Protein AF-A0A1L3GEM9-F1 (afdb_monomer_lite)

Sequence (132 aa):
MRILCVMITVFTVLLSGNVTAGELSYTCKVAHLYALSANGALESSGFEKQMKGGSFSVSRVTGEIIGEVVPTALAQSTRVVNEGSSENSFKAVADFGGQYQVLEVQEYQSGAIKPFIALSMGGAGIVTGTCQ

pLDDT: mean 89.24, std 14.07, range [54.25, 98.69]

Foldseek 3Di:
DVVVVVVVVVVVVVPPDDPPPDDQKKKWFWAFFWDQDPVRDTDGAPCCVPRHRWIWMAGLQFRAIGGDQAHQPQFPGKHWPDSDDLVAWTKMWTHNPPQIKIKTWHNVDDDDKTKIWIAHPPRSGIIIGIID

Secondary structure (DSSP, 8-state):
-HHHHHHHHHHHHTT--------SEEEEEEEEEEEE-TTS-EEE-TTHHHHTT-EEEEETTT--EEESSS--TT-SEEEEEEE--SSS-EEEEEESSS-EEEEEE-TTSSSS-EEEEEE-SSS--EEEEEE-

Radius of gyration: 20.99 Å; chains: 1; bounding box: 81×38×32 Å

Organism: Syntrophotalea acetylenica (NCBI:txid29542)

Structure (mmCIF, N/CA/C/O backbone):
data_AF-A0A1L3GEM9-F1
#
_entry.id   AF-A0A1L3GEM9-F1
#
loop_
_atom_site.group_PDB
_atom_site.id
_atom_site.type_symbol
_atom_site.label_atom_id
_atom_site.label_alt_id
_atom_site.label_comp_id
_atom_site.label_asym_id
_atom_site.label_entity_id
_atom_site.label_seq_id
_atom_site.pdbx_PDB_ins_code
_atom_site.Cartn_x
_atom_site.Cartn_y
_atom_site.Cartn_z
_atom_site.occupancy
_atom_site.B_iso_or_equiv
_atom_site.auth_seq_id
_atom_site.auth_comp_id
_atom_site.auth_asym_id
_atom_site.auth_atom_id
_atom_site.pdbx_PDB_model_num
ATOM 1 N N . MET A 1 1 ? -56.087 -22.616 5.933 1.00 54.62 1 MET A N 1
ATOM 2 C CA . MET A 1 1 ? -55.026 -22.379 4.924 1.00 54.62 1 MET A CA 1
ATOM 3 C C . MET A 1 1 ? -54.548 -20.926 4.867 1.00 54.62 1 MET A C 1
ATOM 5 O O . MET A 1 1 ? -53.349 -20.719 4.944 1.00 54.62 1 MET A O 1
ATOM 9 N N . ARG A 1 2 ? -55.438 -19.915 4.831 1.00 54.25 2 ARG A N 1
ATOM 10 C CA . ARG A 1 2 ? -55.043 -18.484 4.836 1.00 54.25 2 ARG A CA 1
ATOM 11 C C . ARG A 1 2 ? -54.209 -18.047 6.057 1.00 54.25 2 ARG A C 1
ATOM 13 O O . ARG A 1 2 ? -53.240 -17.327 5.886 1.00 54.25 2 ARG A O 1
ATOM 20 N N . ILE A 1 3 ? -54.532 -18.530 7.261 1.00 58.66 3 ILE A N 1
ATOM 21 C CA . ILE A 1 3 ? -53.821 -18.172 8.511 1.00 58.66 3 ILE A CA 1
ATOM 22 C C . ILE A 1 3 ? -52.411 -18.795 8.575 1.00 58.66 3 ILE A C 1
ATOM 24 O O . ILE A 1 3 ? -51.479 -18.171 9.073 1.00 58.66 3 ILE A O 1
ATOM 28 N N . LEU A 1 4 ? -52.234 -19.992 8.002 1.00 55.59 4 LEU A N 1
ATOM 29 C CA . LEU A 1 4 ? -50.943 -20.688 7.958 1.00 55.59 4 LEU A CA 1
ATOM 30 C C . LEU A 1 4 ? -49.947 -19.966 7.032 1.00 55.59 4 LEU A C 1
ATOM 32 O O . LEU A 1 4 ? -48.785 -19.803 7.389 1.00 55.59 4 LEU A O 1
ATOM 36 N N . CYS A 1 5 ? -50.416 -19.456 5.886 1.00 56.34 5 CYS A N 1
ATOM 37 C CA . CYS A 1 5 ? -49.600 -18.624 4.996 1.00 56.34 5 CYS A CA 1
ATOM 38 C C . CYS A 1 5 ? -49.157 -17.318 5.669 1.00 56.34 5 CYS A C 1
ATOM 40 O O . CYS A 1 5 ? -48.006 -16.919 5.518 1.00 56.34 5 CYS A O 1
ATOM 42 N N . VAL A 1 6 ? -50.034 -16.673 6.448 1.00 59.78 6 VAL A N 1
ATOM 43 C CA . VAL A 1 6 ? -49.691 -15.440 7.179 1.00 59.78 6 VAL A CA 1
ATOM 44 C C .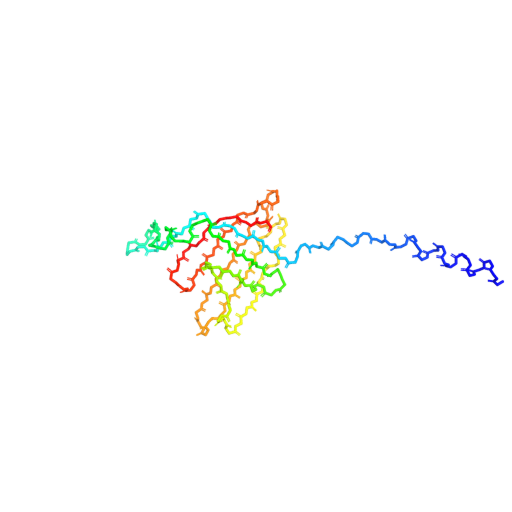 VAL A 1 6 ? -48.605 -15.701 8.229 1.00 59.78 6 VAL A C 1
ATOM 46 O O . VAL A 1 6 ? -47.649 -14.936 8.298 1.00 59.78 6 VAL A O 1
ATOM 49 N N . MET A 1 7 ? -48.675 -16.809 8.978 1.00 59.56 7 MET A N 1
ATOM 50 C CA . MET A 1 7 ? -47.624 -17.169 9.945 1.00 59.56 7 MET A CA 1
ATOM 51 C C . MET A 1 7 ? -46.267 -17.453 9.285 1.00 59.56 7 MET A C 1
ATOM 53 O O . MET A 1 7 ? -45.243 -17.004 9.795 1.00 59.56 7 MET A O 1
ATOM 57 N N . ILE A 1 8 ? -46.248 -18.140 8.139 1.00 60.41 8 ILE A N 1
ATOM 58 C CA . ILE A 1 8 ? -45.003 -18.442 7.409 1.00 60.41 8 ILE A CA 1
ATOM 59 C C . ILE A 1 8 ? -44.356 -17.157 6.868 1.00 60.41 8 ILE A C 1
ATOM 61 O O . ILE A 1 8 ? -43.139 -17.010 6.929 1.00 60.41 8 ILE A O 1
ATOM 65 N N . TH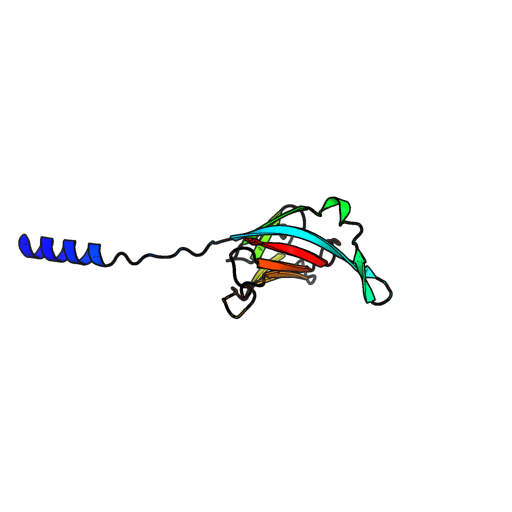R A 1 9 ? -45.166 -16.196 6.413 1.00 59.16 9 THR A N 1
ATOM 66 C CA . THR A 1 9 ? -44.667 -14.925 5.858 1.00 59.16 9 THR A CA 1
ATOM 67 C C . THR A 1 9 ? -44.097 -14.003 6.947 1.00 59.16 9 THR A C 1
ATOM 69 O O . THR A 1 9 ? -43.122 -13.293 6.713 1.00 59.16 9 THR A O 1
ATOM 72 N N . VAL A 1 10 ? -44.658 -14.038 8.163 1.00 59.97 10 VAL A N 1
ATOM 73 C CA . VAL A 1 10 ? -44.151 -13.267 9.316 1.00 59.97 10 VAL A CA 1
ATOM 74 C C . VAL A 1 10 ? -42.826 -13.840 9.837 1.00 59.97 10 VAL A C 1
ATOM 76 O O . VAL A 1 10 ? -41.947 -13.080 10.236 1.00 59.97 10 VAL A O 1
ATOM 79 N N . PHE A 1 11 ? -42.638 -15.162 9.778 1.00 59.16 11 PHE A N 1
ATOM 80 C CA . PHE A 1 11 ? -41.415 -15.806 10.266 1.00 59.16 11 PHE A CA 1
ATOM 81 C C . PHE A 1 11 ? -40.183 -15.501 9.394 1.00 59.16 11 PHE A C 1
ATOM 83 O O . PHE A 1 11 ? -39.073 -15.395 9.908 1.00 59.16 11 PHE A O 1
ATOM 90 N N . THR A 1 12 ? -40.363 -15.286 8.086 1.00 61.62 12 THR A N 1
ATOM 91 C CA . THR A 1 12 ? -39.262 -14.955 7.163 1.00 61.62 12 THR A CA 1
ATOM 92 C C . THR A 1 12 ? -38.735 -13.523 7.298 1.00 61.62 12 THR A C 1
ATOM 94 O O . THR A 1 12 ? -37.577 -13.279 6.975 1.00 61.62 12 THR A O 1
ATOM 97 N N . VAL A 1 13 ? -39.538 -12.578 7.801 1.00 61.84 13 VAL A N 1
ATOM 98 C CA . VAL A 1 13 ? -39.124 -11.166 7.959 1.00 61.84 13 VAL A CA 1
ATOM 99 C C . VAL A 1 13 ? -38.240 -10.961 9.197 1.00 61.84 13 VAL A C 1
ATOM 101 O O . VAL A 1 13 ? -37.431 -10.044 9.232 1.00 61.84 13 VAL A O 1
ATOM 104 N N . LEU A 1 14 ? -38.330 -11.844 10.196 1.00 60.59 14 LEU A N 1
ATOM 105 C CA . LEU A 1 14 ? -37.554 -11.749 11.441 1.00 60.59 14 LEU A CA 1
ATOM 106 C C . LEU A 1 14 ? -36.112 -12.281 11.320 1.00 60.59 14 LEU A C 1
ATOM 108 O O . LEU A 1 14 ? -35.339 -12.166 12.267 1.00 60.59 14 LEU A O 1
ATOM 112 N N . LEU A 1 15 ? -35.738 -12.847 10.168 1.00 60.47 15 LEU A N 1
ATOM 113 C CA . LEU A 1 15 ? -34.418 -13.440 9.908 1.00 60.47 15 LEU A CA 1
ATOM 114 C C . LEU A 1 15 ? -33.463 -12.522 9.128 1.00 60.47 15 LEU A C 1
ATOM 116 O O . LEU A 1 15 ? -32.391 -12.968 8.720 1.00 60.47 15 LEU A O 1
ATOM 120 N N . SER A 1 16 ? -33.801 -11.247 8.922 1.00 61.56 16 SER A N 1
ATOM 121 C CA . SER A 1 16 ? -32.876 -10.278 8.326 1.00 61.56 16 SER A CA 1
ATOM 122 C C . SER A 1 16 ? -31.767 -9.914 9.321 1.00 61.56 16 SER A C 1
ATOM 124 O O . SER A 1 16 ? -31.839 -8.906 10.021 1.00 61.56 16 SER A O 1
ATOM 126 N N . GLY A 1 17 ? -30.747 -10.770 9.406 1.00 64.75 17 GLY A N 1
ATOM 127 C CA . GLY A 1 17 ? -29.489 -10.463 10.076 1.00 64.75 17 GLY A CA 1
ATOM 128 C C . GLY A 1 17 ? -28.768 -9.327 9.352 1.00 64.75 17 GLY A C 1
ATOM 129 O O . GLY A 1 17 ? -28.730 -9.289 8.122 1.00 64.75 17 GLY A O 1
ATOM 130 N N . ASN A 1 18 ? -28.199 -8.393 10.114 1.00 57.66 18 ASN A N 1
ATOM 131 C CA . ASN A 1 18 ? -27.363 -7.332 9.562 1.00 57.66 18 ASN A CA 1
ATOM 132 C C . ASN A 1 18 ? -26.098 -7.959 8.963 1.00 57.66 18 ASN A C 1
ATOM 134 O O . ASN A 1 18 ? -25.182 -8.333 9.693 1.00 57.66 18 ASN A O 1
ATOM 138 N N . VAL A 1 19 ? -26.046 -8.086 7.638 1.00 58.25 19 VAL A N 1
ATOM 139 C CA . VAL A 1 19 ? -24.800 -8.379 6.930 1.00 58.25 19 VAL A CA 1
ATOM 140 C C . VAL A 1 19 ? -23.976 -7.100 6.968 1.00 58.25 19 VAL A C 1
ATOM 142 O O . VAL A 1 19 ? -24.244 -6.153 6.231 1.00 58.25 19 VAL A O 1
ATOM 145 N N . THR A 1 20 ? -22.990 -7.041 7.859 1.00 56.81 20 THR A N 1
ATOM 146 C CA . THR A 1 20 ? -21.969 -5.997 7.809 1.00 56.81 20 THR A CA 1
ATOM 147 C C . THR A 1 20 ? -21.086 -6.298 6.605 1.00 56.81 20 THR A C 1
ATOM 149 O O . THR A 1 20 ? -20.182 -7.129 6.684 1.00 56.81 20 THR A O 1
ATOM 152 N N . ALA A 1 21 ? -21.392 -5.685 5.463 1.00 57.94 21 ALA A N 1
ATOM 153 C CA . ALA A 1 21 ? -20.501 -5.715 4.315 1.00 57.94 21 ALA A CA 1
ATOM 154 C C . ALA A 1 21 ? -19.199 -5.019 4.731 1.00 57.94 21 ALA A C 1
ATOM 156 O O . ALA A 1 21 ? -19.179 -3.804 4.929 1.00 57.94 21 ALA A O 1
ATOM 157 N N . GLY A 1 22 ? -18.141 -5.803 4.944 1.00 63.34 22 GLY A N 1
ATOM 158 C CA . GLY A 1 22 ? -16.808 -5.255 5.150 1.00 63.34 22 GLY A CA 1
ATOM 159 C C . GLY A 1 22 ? -16.423 -4.406 3.942 1.00 63.34 22 GLY A C 1
ATOM 160 O O . GLY A 1 22 ? -16.752 -4.754 2.807 1.00 63.34 22 GLY A O 1
ATOM 161 N N . GLU A 1 23 ? -15.759 -3.279 4.186 1.00 76.25 23 GLU A N 1
ATOM 162 C CA . GLU A 1 23 ? -15.268 -2.406 3.122 1.00 76.25 23 GLU A CA 1
ATOM 163 C C . GLU A 1 23 ? -14.390 -3.230 2.170 1.00 76.25 23 GLU A C 1
ATOM 165 O O . GLU A 1 23 ? -13.547 -3.993 2.633 1.00 76.25 23 GLU A O 1
ATOM 170 N N . LEU A 1 24 ? -14.631 -3.166 0.858 1.00 91.50 24 LEU A N 1
ATOM 171 C CA . LEU A 1 24 ? -13.981 -4.058 -0.121 1.00 91.50 24 LEU A CA 1
ATOM 172 C C . LEU A 1 24 ? -12.630 -3.526 -0.616 1.00 91.50 24 LEU A C 1
ATOM 174 O O . LEU A 1 24 ? -11.927 -4.198 -1.375 1.00 91.50 24 LEU A O 1
ATOM 178 N N . SER A 1 25 ? -12.260 -2.320 -0.195 1.00 95.62 25 SER A N 1
ATOM 179 C CA . SER A 1 25 ? -11.048 -1.649 -0.636 1.00 95.62 25 SER A CA 1
ATOM 180 C C . SER A 1 25 ? -10.510 -0.706 0.422 1.00 95.62 25 SER A C 1
ATOM 182 O O . SER A 1 25 ? -11.296 -0.076 1.116 1.00 95.62 25 SER A O 1
ATOM 184 N N . TYR A 1 26 ? -9.195 -0.532 0.452 1.00 96.94 26 TYR A N 1
ATOM 185 C CA . TYR A 1 26 ? -8.568 0.576 1.163 1.00 96.94 26 TYR A CA 1
ATOM 186 C C . TYR A 1 26 ? -8.409 1.791 0.255 1.00 96.94 26 TYR A C 1
ATOM 188 O O . TYR A 1 26 ? -8.162 1.642 -0.945 1.00 96.94 26 TYR A O 1
ATOM 196 N N . THR A 1 27 ? -8.436 2.984 0.845 1.00 97.06 27 THR A N 1
ATOM 197 C CA . THR A 1 27 ? -7.885 4.211 0.258 1.00 97.06 27 THR A CA 1
ATOM 198 C C . THR A 1 27 ? -6.683 4.662 1.072 1.00 97.06 27 THR A C 1
ATOM 200 O O . THR A 1 27 ? -6.802 5.045 2.234 1.00 97.06 27 THR A O 1
ATOM 203 N N . CYS A 1 28 ? -5.508 4.636 0.454 1.00 98.00 28 CYS A N 1
ATOM 204 C CA . CYS A 1 28 ? -4.237 4.908 1.101 1.00 98.00 28 CYS A CA 1
ATOM 205 C C . CYS A 1 28 ? -3.665 6.256 0.667 1.00 98.00 28 CYS A C 1
ATOM 207 O O . CYS A 1 28 ? -3.769 6.649 -0.494 1.00 98.00 28 CYS A O 1
ATOM 209 N N . LYS A 1 29 ? -3.028 6.953 1.608 1.00 98.12 29 LYS A N 1
ATOM 210 C CA . LYS A 1 29 ? -2.347 8.231 1.409 1.00 98.12 29 LYS A CA 1
ATOM 211 C C . LYS A 1 29 ? -0.883 8.114 1.798 1.00 98.12 29 LYS A C 1
ATOM 213 O O . LYS A 1 29 ? -0.553 7.665 2.894 1.00 98.12 29 LYS A O 1
ATOM 218 N N . VAL A 1 30 ? -0.013 8.561 0.905 1.00 97.81 30 VAL A N 1
ATOM 219 C CA . VAL A 1 30 ? 1.436 8.435 1.038 1.00 97.81 30 VAL A CA 1
ATOM 220 C C . VAL A 1 30 ? 2.003 9.543 1.920 1.00 97.81 30 VAL A C 1
ATOM 222 O O . VAL A 1 30 ? 1.744 10.727 1.694 1.00 97.81 30 VAL A O 1
ATOM 225 N N . ALA A 1 31 ? 2.806 9.160 2.911 1.00 98.00 31 ALA A N 1
ATOM 226 C CA . ALA A 1 31 ? 3.465 10.073 3.840 1.00 98.00 31 ALA A CA 1
ATOM 227 C C . ALA A 1 31 ? 4.962 10.224 3.545 1.00 98.00 31 ALA A C 1
ATOM 229 O O . ALA A 1 31 ? 5.454 11.355 3.494 1.00 98.00 31 ALA A O 1
ATOM 230 N N . HIS A 1 32 ? 5.668 9.109 3.332 1.00 97.69 32 HIS A N 1
ATOM 231 C CA . HIS A 1 32 ? 7.116 9.090 3.119 1.00 97.69 32 HIS A CA 1
ATOM 232 C C . HIS A 1 32 ? 7.527 8.044 2.087 1.00 97.69 32 HIS A C 1
ATOM 234 O O . HIS A 1 32 ? 6.851 7.028 1.907 1.00 97.69 32 HIS A O 1
ATOM 240 N N . LEU A 1 33 ? 8.647 8.309 1.414 1.00 96.75 33 LEU A N 1
ATOM 241 C CA . LEU A 1 33 ? 9.282 7.382 0.489 1.00 96.75 33 LEU A CA 1
ATOM 242 C C . LEU A 1 33 ? 10.765 7.278 0.834 1.00 96.75 33 LEU A C 1
ATOM 244 O O . LEU A 1 33 ? 11.438 8.298 0.970 1.00 96.75 33 LEU A O 1
ATOM 248 N N . TYR A 1 34 ? 11.279 6.057 0.913 1.00 96.88 34 TYR A N 1
ATOM 249 C CA . TYR A 1 34 ? 12.666 5.784 1.262 1.00 96.88 34 TYR A CA 1
ATOM 250 C C . TYR A 1 34 ? 13.357 4.928 0.207 1.00 96.88 34 TYR A C 1
ATOM 252 O O . TYR A 1 34 ? 12.746 4.045 -0.391 1.00 96.88 34 TYR A O 1
ATOM 260 N N . ALA A 1 35 ? 14.651 5.157 0.021 1.00 94.69 35 ALA A N 1
ATOM 261 C CA . ALA A 1 35 ? 15.538 4.311 -0.763 1.00 94.69 35 ALA A C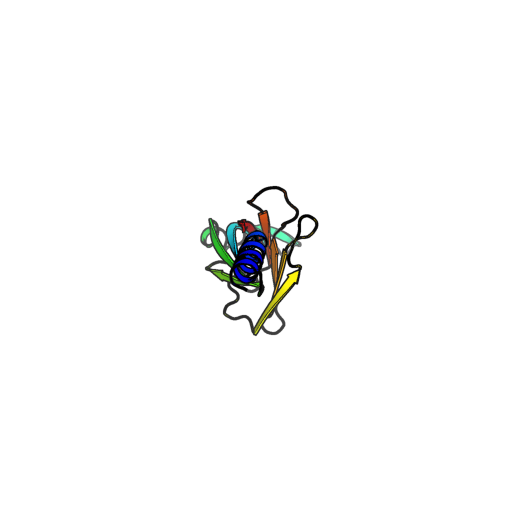A 1
ATOM 262 C C . ALA A 1 35 ? 16.609 3.693 0.145 1.00 94.69 35 ALA A C 1
ATOM 264 O O . ALA A 1 35 ? 16.966 4.261 1.178 1.00 94.69 35 ALA A O 1
ATOM 265 N N . LEU A 1 36 ? 17.115 2.523 -0.247 1.00 93.44 36 LEU A N 1
ATOM 266 C CA . LEU A 1 36 ? 18.247 1.887 0.418 1.00 93.44 36 LEU A CA 1
ATOM 267 C C . LEU A 1 36 ? 19.542 2.485 -0.135 1.00 93.44 36 LEU A C 1
ATOM 269 O O . LEU A 1 36 ? 19.771 2.435 -1.345 1.00 93.44 36 LEU A O 1
ATOM 273 N N . SER A 1 37 ? 20.386 3.040 0.727 1.00 93.50 37 SER A N 1
ATOM 274 C CA . SER A 1 37 ? 21.686 3.560 0.311 1.00 93.50 37 SER A CA 1
ATOM 275 C C . SER A 1 37 ? 22.764 2.474 0.312 1.00 93.50 37 SER A C 1
ATOM 277 O O . SER A 1 37 ? 22.559 1.345 0.763 1.00 93.50 37 SER A O 1
ATOM 279 N N . ALA A 1 38 ? 23.945 2.799 -0.222 1.00 94.94 38 ALA A N 1
ATOM 280 C CA . ALA A 1 38 ? 25.029 1.832 -0.413 1.00 94.94 38 ALA A CA 1
ATOM 281 C C . ALA A 1 38 ? 25.583 1.241 0.898 1.00 94.94 38 ALA A C 1
ATOM 283 O O . ALA A 1 38 ? 26.199 0.178 0.875 1.00 94.94 38 ALA A O 1
ATOM 284 N N . ASN A 1 39 ? 25.369 1.909 2.036 1.00 96.12 39 ASN A N 1
ATOM 285 C CA . ASN A 1 39 ? 25.758 1.406 3.356 1.00 96.12 39 ASN A CA 1
ATOM 286 C C . ASN A 1 39 ? 24.625 0.636 4.067 1.00 96.12 39 ASN A C 1
ATOM 288 O O . ASN A 1 39 ? 24.799 0.228 5.214 1.00 96.12 39 ASN A O 1
ATOM 292 N N . GLY A 1 40 ? 23.478 0.444 3.405 1.00 94.81 40 GLY A N 1
ATOM 293 C CA . GLY A 1 40 ? 22.316 -0.251 3.953 1.00 94.81 40 GLY A CA 1
ATOM 294 C C . GLY A 1 40 ? 21.383 0.611 4.810 1.00 94.81 40 GLY A C 1
ATOM 295 O O . GLY A 1 40 ? 20.460 0.064 5.411 1.00 94.81 40 GLY A O 1
ATOM 296 N N . ALA A 1 41 ? 21.587 1.930 4.887 1.00 96.75 41 ALA A N 1
ATOM 297 C CA . ALA A 1 41 ? 20.668 2.836 5.572 1.00 96.75 41 ALA A CA 1
ATOM 298 C C . ALA A 1 41 ? 19.453 3.189 4.699 1.00 96.75 41 ALA A C 1
ATOM 300 O O . ALA A 1 41 ? 19.506 3.129 3.470 1.00 96.75 41 ALA A O 1
ATOM 301 N N . LEU A 1 42 ? 18.353 3.585 5.346 1.00 95.62 42 LEU A N 1
ATOM 302 C CA . LEU A 1 42 ? 17.215 4.194 4.661 1.00 95.62 42 LEU A CA 1
ATOM 303 C C . LEU A 1 42 ? 17.405 5.705 4.582 1.00 95.62 42 LEU A C 1
ATOM 305 O O . LEU A 1 42 ? 17.618 6.370 5.596 1.00 95.62 42 LEU A O 1
ATOM 309 N N . GLU A 1 43 ? 17.269 6.240 3.378 1.00 95.69 43 GLU A N 1
ATOM 310 C CA . GLU A 1 43 ? 17.353 7.669 3.087 1.00 95.69 43 GLU A CA 1
ATOM 311 C C . GLU A 1 43 ? 16.101 8.111 2.329 1.00 95.69 43 GLU A C 1
ATOM 313 O O . GLU A 1 43 ? 15.393 7.283 1.757 1.00 95.69 43 GLU A O 1
ATOM 318 N N . SER A 1 44 ? 15.803 9.412 2.329 1.00 94.38 44 SER A N 1
ATOM 319 C CA . SER A 1 44 ? 14.677 9.948 1.554 1.00 94.38 44 SER A CA 1
ATOM 320 C C . SER A 1 44 ? 14.855 9.612 0.072 1.00 94.38 44 SER A C 1
ATOM 322 O O . SER A 1 44 ? 15.918 9.827 -0.513 1.00 94.38 44 SER A O 1
ATOM 324 N N . SER A 1 45 ? 13.811 9.050 -0.531 1.00 92.81 45 SER A N 1
ATOM 325 C CA . SER A 1 45 ? 13.815 8.687 -1.944 1.00 92.81 45 SER A CA 1
ATOM 326 C C . SER A 1 45 ? 13.792 9.939 -2.822 1.00 92.81 45 SER A C 1
ATOM 328 O O . SER A 1 45 ? 13.078 10.902 -2.536 1.00 92.81 45 SER A O 1
ATOM 330 N N . GLY A 1 46 ? 14.479 9.898 -3.968 1.00 91.56 46 GLY A N 1
ATOM 331 C CA . GLY A 1 46 ? 14.387 10.956 -4.983 1.00 91.56 46 GLY A CA 1
ATOM 332 C C . GLY A 1 46 ? 12.956 11.189 -5.495 1.00 91.56 46 GLY A C 1
ATOM 333 O O . GLY A 1 46 ? 12.639 12.280 -5.967 1.00 91.56 46 GLY A O 1
ATOM 334 N N . PHE A 1 47 ? 12.075 10.196 -5.336 1.00 91.81 47 PHE A N 1
ATOM 335 C CA . PHE A 1 47 ? 10.657 10.279 -5.683 1.00 91.81 47 PHE A CA 1
ATOM 336 C C . PHE A 1 47 ? 9.788 10.948 -4.606 1.00 91.81 47 PHE A C 1
ATOM 338 O O . PHE A 1 47 ? 8.630 11.271 -4.879 1.00 91.81 47 PHE A O 1
ATOM 345 N N . GLU A 1 48 ? 10.310 11.205 -3.395 1.00 93.38 48 GLU A N 1
ATOM 346 C CA . GLU A 1 48 ? 9.490 11.705 -2.282 1.00 93.38 48 GLU A CA 1
ATOM 347 C C . GLU A 1 48 ? 8.816 13.038 -2.620 1.00 93.38 48 GLU A C 1
ATOM 349 O O . GLU A 1 48 ? 7.625 13.206 -2.375 1.00 93.38 48 GLU A O 1
ATOM 354 N N . LYS A 1 49 ? 9.528 13.964 -3.274 1.00 92.56 49 LYS A N 1
ATOM 355 C CA . LYS A 1 49 ? 8.978 15.279 -3.650 1.00 92.56 49 LYS A CA 1
ATOM 356 C C . LYS A 1 49 ? 7.770 15.188 -4.594 1.00 92.56 49 LYS A C 1
ATOM 358 O O . LYS A 1 49 ? 6.945 16.095 -4.595 1.00 92.56 49 LYS A O 1
ATOM 363 N N . GLN A 1 50 ? 7.697 14.141 -5.413 1.00 92.50 50 GLN A N 1
ATOM 364 C CA . GLN A 1 50 ? 6.666 13.977 -6.440 1.00 92.50 50 GLN A CA 1
ATOM 365 C C . GLN A 1 50 ? 5.475 13.164 -5.931 1.00 92.50 50 GLN A C 1
ATOM 367 O O . GLN A 1 50 ? 4.340 13.483 -6.258 1.00 92.50 50 GLN A O 1
ATOM 372 N N . MET A 1 51 ? 5.736 12.122 -5.141 1.00 93.88 51 MET A N 1
ATOM 373 C CA . MET A 1 51 ? 4.725 11.126 -4.769 1.00 93.88 51 MET A CA 1
ATOM 374 C C . MET A 1 51 ? 4.162 11.321 -3.356 1.00 93.88 51 MET A C 1
ATOM 376 O O . MET A 1 51 ? 3.120 10.756 -3.018 1.00 93.88 51 MET A O 1
ATOM 380 N N . LYS A 1 52 ? 4.827 12.112 -2.505 1.00 95.94 52 LYS A N 1
ATOM 381 C CA . LYS A 1 52 ? 4.326 12.418 -1.163 1.00 95.94 52 LYS A CA 1
ATOM 382 C C . LYS A 1 52 ? 2.980 13.131 -1.230 1.00 95.94 52 LYS A C 1
ATOM 384 O O . LYS A 1 52 ? 2.805 14.097 -1.963 1.00 95.94 52 LYS A O 1
ATOM 389 N N . GLY A 1 53 ? 2.042 12.677 -0.404 1.00 96.50 53 GLY A N 1
ATOM 390 C CA . GLY A 1 53 ? 0.672 13.177 -0.382 1.00 96.50 53 GLY A CA 1
ATOM 391 C C . GLY A 1 53 ? -0.236 12.562 -1.447 1.00 96.50 53 GLY A C 1
ATOM 392 O O . GLY A 1 53 ? -1.449 12.740 -1.329 1.00 96.50 53 GLY A O 1
ATOM 393 N N . GLY A 1 54 ? 0.319 11.819 -2.412 1.00 96.00 54 GLY A N 1
ATOM 394 C CA . GLY A 1 54 ? -0.444 11.045 -3.386 1.00 96.00 54 GLY A CA 1
ATOM 395 C C . GLY A 1 54 ? -1.273 9.943 -2.728 1.00 96.00 54 GLY A C 1
ATOM 396 O O . GLY A 1 54 ? -1.072 9.595 -1.556 1.00 96.00 54 GLY A O 1
ATOM 397 N N . SER A 1 55 ? -2.214 9.391 -3.488 1.00 96.12 55 SER A N 1
ATOM 398 C CA . SER A 1 55 ? -3.116 8.344 -3.020 1.00 96.12 55 SER A CA 1
ATOM 399 C C . SER A 1 55 ? -3.217 7.176 -3.993 1.00 96.12 55 SER A C 1
ATOM 401 O O . SER A 1 55 ? -2.925 7.280 -5.186 1.00 96.12 55 SER A O 1
ATOM 403 N N . PHE A 1 56 ? -3.617 6.031 -3.454 1.00 96.75 56 PHE A N 1
ATOM 404 C CA . PHE A 1 56 ? -3.936 4.836 -4.221 1.00 96.75 56 PHE A CA 1
ATOM 405 C C . PHE A 1 56 ? -4.995 4.018 -3.486 1.00 96.75 56 PHE A C 1
ATOM 407 O O . PHE A 1 56 ? -5.155 4.139 -2.271 1.00 96.75 56 PHE A O 1
ATOM 414 N N . SER A 1 57 ? -5.703 3.176 -4.225 1.00 97.50 57 SER A N 1
ATOM 415 C CA . SER A 1 57 ? -6.690 2.251 -3.683 1.00 97.50 57 SER A CA 1
ATOM 416 C C . SER A 1 57 ? -6.203 0.820 -3.805 1.00 97.50 57 SER A C 1
ATOM 418 O O . SER A 1 57 ? -5.488 0.483 -4.747 1.00 97.50 57 SER A O 1
ATOM 420 N N . VAL A 1 58 ? -6.603 -0.017 -2.854 1.00 98.06 58 VAL A N 1
ATOM 421 C CA . VAL A 1 58 ? -6.189 -1.420 -2.773 1.00 98.06 58 VAL A CA 1
ATOM 422 C C . VAL A 1 58 ? -7.428 -2.287 -2.656 1.00 98.06 58 VAL A C 1
ATOM 424 O O . VAL A 1 58 ? -8.216 -2.097 -1.737 1.00 98.06 58 VAL A O 1
ATOM 427 N N . SER A 1 59 ? -7.593 -3.259 -3.543 1.00 97.75 59 SER A N 1
ATOM 428 C CA . SER A 1 59 ? -8.639 -4.274 -3.421 1.00 97.75 59 SER A CA 1
ATOM 429 C C . SER A 1 59 ? -8.314 -5.235 -2.277 1.00 97.75 59 SER A C 1
ATOM 431 O O . SER A 1 59 ? -7.280 -5.904 -2.302 1.00 97.75 59 SER A O 1
ATOM 433 N N . ARG A 1 60 ? -9.217 -5.364 -1.299 1.00 97.06 60 ARG A N 1
ATOM 434 C CA . ARG A 1 60 ? -9.071 -6.340 -0.201 1.00 97.06 60 ARG A CA 1
ATOM 435 C C . ARG A 1 60 ? -9.316 -7.778 -0.642 1.00 97.06 60 ARG A C 1
ATOM 437 O O . ARG A 1 60 ? -8.957 -8.700 0.075 1.00 97.06 60 ARG A O 1
ATOM 444 N N . VAL A 1 61 ? -9.903 -7.965 -1.824 1.00 96.50 61 VAL A N 1
ATOM 445 C CA . VAL A 1 61 ? -10.220 -9.284 -2.384 1.00 96.50 61 VAL A CA 1
ATOM 446 C C . VAL A 1 61 ? -9.076 -9.804 -3.253 1.00 96.50 61 VAL A C 1
ATOM 448 O O . VAL A 1 61 ? -8.722 -10.976 -3.182 1.00 96.50 61 VAL A O 1
ATOM 451 N N . THR A 1 62 ? -8.486 -8.940 -4.082 1.00 97.75 62 THR A N 1
ATOM 452 C CA . THR A 1 62 ? -7.480 -9.346 -5.083 1.00 97.75 62 THR A CA 1
ATOM 453 C C . THR A 1 62 ? -6.068 -8.878 -4.743 1.00 97.75 62 THR A C 1
ATOM 455 O O . THR A 1 62 ? -5.100 -9.436 -5.251 1.00 97.75 62 THR A O 1
ATOM 458 N N . GLY A 1 63 ? -5.920 -7.869 -3.880 1.00 97.69 63 GLY A N 1
ATOM 459 C CA . GLY A 1 63 ? -4.637 -7.216 -3.620 1.00 97.69 63 GLY A CA 1
ATOM 460 C C . GLY A 1 63 ? -4.185 -6.281 -4.745 1.00 97.69 63 GLY A C 1
ATOM 461 O O . GLY A 1 63 ? -3.058 -5.794 -4.714 1.00 97.69 63 GLY A O 1
ATOM 462 N N . GLU A 1 64 ? -5.036 -6.040 -5.746 1.00 97.81 64 GLU A N 1
ATOM 463 C CA . GLU A 1 64 ? -4.760 -5.101 -6.832 1.00 97.81 64 GLU A CA 1
ATOM 464 C C . GLU A 1 64 ? -4.700 -3.662 -6.317 1.00 97.81 64 GLU A C 1
ATOM 466 O O . GLU A 1 64 ? -5.518 -3.256 -5.490 1.00 97.81 64 GLU A O 1
ATOM 471 N N . ILE A 1 65 ? -3.734 -2.899 -6.825 1.00 97.31 65 ILE A N 1
ATOM 472 C CA . ILE A 1 65 ? -3.492 -1.510 -6.462 1.00 97.31 65 ILE A CA 1
ATOM 473 C C . ILE A 1 65 ? -3.667 -0.613 -7.686 1.00 97.31 65 ILE A C 1
ATOM 475 O O . ILE A 1 65 ? -2.989 -0.784 -8.705 1.00 97.31 65 ILE A O 1
ATOM 479 N N . ILE A 1 66 ? -4.532 0.392 -7.552 1.00 96.12 66 ILE A N 1
ATOM 480 C CA . ILE A 1 66 ? -4.813 1.402 -8.577 1.00 96.12 66 ILE A CA 1
ATOM 481 C C . ILE A 1 66 ? -4.445 2.777 -8.018 1.00 96.12 66 ILE A C 1
ATOM 483 O O . ILE A 1 66 ? -4.855 3.128 -6.914 1.00 96.12 66 ILE A O 1
ATOM 487 N N . GLY A 1 67 ? -3.683 3.569 -8.769 1.00 91.62 67 GLY A N 1
ATOM 488 C CA . GLY A 1 67 ? -3.267 4.912 -8.361 1.00 91.62 67 GLY A CA 1
ATOM 489 C C . GLY A 1 67 ? -1.834 5.233 -8.772 1.00 91.62 67 GLY A C 1
ATOM 490 O O . GLY A 1 67 ? -1.232 4.524 -9.573 1.00 91.62 67 GLY A O 1
ATOM 491 N N . GLU A 1 68 ? -1.292 6.317 -8.226 1.00 81.94 68 GLU A N 1
ATOM 492 C CA . GLU A 1 68 ? -0.093 6.958 -8.784 1.00 81.94 68 GLU A CA 1
ATOM 493 C C . GLU A 1 68 ? 1.233 6.377 -8.273 1.00 81.94 68 GLU A C 1
ATOM 495 O O . GLU A 1 68 ? 2.241 6.457 -8.969 1.00 81.94 68 GLU A O 1
ATOM 500 N N . VAL A 1 69 ? 1.260 5.805 -7.064 1.00 85.81 69 VAL A N 1
ATOM 501 C CA . VAL A 1 69 ? 2.535 5.577 -6.353 1.00 85.81 69 VAL A CA 1
ATOM 502 C C . VAL A 1 69 ? 3.041 4.139 -6.450 1.00 85.81 69 VAL A C 1
ATOM 504 O O . VAL A 1 69 ? 4.228 3.910 -6.667 1.00 85.81 69 VAL A O 1
ATOM 507 N N . VAL A 1 70 ? 2.152 3.158 -6.306 1.00 92.81 70 VAL A N 1
ATOM 508 C CA . VAL A 1 70 ? 2.493 1.724 -6.355 1.00 92.81 70 VAL A CA 1
ATOM 509 C C . VAL A 1 70 ? 1.471 0.929 -7.184 1.00 92.81 70 VAL A C 1
ATOM 511 O O . VAL A 1 70 ? 0.917 -0.051 -6.691 1.00 92.81 70 VAL A O 1
ATOM 514 N N . PRO A 1 71 ? 1.172 1.327 -8.437 1.00 94.62 71 PRO A N 1
ATOM 515 C CA . PRO A 1 71 ? 0.175 0.630 -9.246 1.00 94.62 71 PRO A CA 1
ATOM 516 C C . PRO A 1 71 ? 0.602 -0.803 -9.577 1.00 94.62 71 PRO A C 1
ATOM 518 O O . PRO A 1 71 ? 1.778 -1.080 -9.808 1.00 94.62 71 PRO A O 1
ATOM 521 N N . THR A 1 72 ? -0.373 -1.706 -9.678 1.00 96.50 72 THR A N 1
ATOM 522 C CA . THR A 1 72 ? -0.154 -3.103 -10.097 1.00 96.50 72 THR A CA 1
ATOM 523 C C . THR A 1 72 ? -0.750 -3.418 -11.464 1.00 96.50 72 THR A C 1
ATOM 525 O O . THR A 1 72 ? -0.838 -4.582 -11.831 1.00 96.50 72 THR A O 1
ATOM 528 N N . ALA A 1 73 ? -1.137 -2.405 -12.243 1.00 94.38 73 ALA A N 1
ATOM 529 C CA . ALA A 1 73 ? -1.769 -2.589 -13.553 1.00 94.38 73 ALA A CA 1
ATOM 530 C C . ALA A 1 73 ? -0.900 -3.368 -14.565 1.00 94.38 73 ALA A C 1
ATOM 532 O O . ALA A 1 73 ? -1.427 -3.956 -15.502 1.00 94.38 73 ALA A O 1
ATOM 533 N N . LEU A 1 74 ? 0.426 -3.369 -14.382 1.00 94.38 74 LEU A N 1
ATOM 534 C CA . LEU A 1 74 ? 1.381 -4.109 -15.220 1.00 94.38 74 LEU A CA 1
ATOM 535 C C . LEU A 1 74 ? 1.858 -5.426 -14.582 1.00 94.38 74 LEU A C 1
ATOM 537 O O . LEU A 1 74 ? 2.760 -6.069 -15.118 1.00 94.38 74 LEU A O 1
ATOM 541 N N . ALA A 1 75 ? 1.305 -5.814 -13.430 1.00 96.44 75 ALA A N 1
ATOM 542 C CA . ALA A 1 75 ? 1.639 -7.084 -12.799 1.00 96.44 75 ALA A CA 1
ATOM 543 C C . ALA A 1 75 ? 1.061 -8.247 -13.616 1.00 96.44 75 ALA A C 1
ATOM 545 O O . ALA A 1 75 ? -0.041 -8.162 -14.154 1.00 96.44 75 ALA A O 1
ATOM 546 N N . GLN A 1 76 ? 1.788 -9.360 -13.679 1.00 97.56 76 GLN A N 1
ATOM 547 C CA . GLN A 1 76 ? 1.290 -10.608 -14.262 1.00 97.56 76 GLN A CA 1
ATOM 548 C C . GLN A 1 76 ? 0.217 -11.243 -13.377 1.00 97.56 76 GLN A C 1
ATOM 550 O O . GLN A 1 76 ? -0.710 -11.877 -13.875 1.00 97.56 76 GLN A O 1
ATOM 555 N N . SER A 1 77 ? 0.352 -11.086 -12.058 1.00 98.00 77 SER A N 1
ATOM 556 C CA . SER A 1 77 ? -0.657 -11.513 -11.095 1.00 98.00 77 SER A CA 1
ATOM 557 C C . SER A 1 77 ? -0.599 -10.692 -9.811 1.00 98.00 77 SER A C 1
ATOM 559 O O . SER A 1 77 ? 0.441 -10.140 -9.445 1.00 98.00 77 SER A O 1
ATOM 561 N N . THR A 1 78 ? -1.726 -10.644 -9.109 1.00 98.38 78 THR A N 1
ATOM 562 C CA . THR A 1 78 ? -1.853 -10.123 -7.748 1.00 98.38 78 THR A CA 1
ATOM 563 C C . THR A 1 78 ? -2.522 -11.178 -6.880 1.00 98.38 78 THR A C 1
ATOM 565 O O . THR A 1 78 ? -3.298 -12.006 -7.366 1.00 98.38 78 THR A O 1
ATOM 568 N N . ARG A 1 79 ? -2.191 -11.195 -5.590 1.00 98.19 79 ARG A N 1
ATOM 569 C CA . ARG A 1 79 ? -2.893 -12.030 -4.615 1.00 98.19 79 ARG A CA 1
ATOM 570 C C . ARG A 1 79 ? -2.848 -11.427 -3.223 1.00 98.19 79 ARG A C 1
ATOM 572 O O . ARG A 1 79 ? -1.837 -10.853 -2.808 1.00 98.19 79 ARG A O 1
ATOM 579 N N . VAL A 1 80 ? -3.915 -11.668 -2.475 1.00 98.56 80 VAL A N 1
ATOM 580 C CA . VAL A 1 80 ? -3.943 -11.478 -1.027 1.00 98.56 80 VAL A CA 1
ATOM 581 C C . VAL A 1 80 ? -3.256 -12.675 -0.371 1.00 98.56 80 VAL A C 1
ATOM 583 O O . VAL A 1 80 ? -3.555 -13.827 -0.674 1.00 98.56 80 VAL A O 1
ATOM 586 N N . VAL A 1 81 ? -2.283 -12.392 0.490 1.00 98.38 81 VAL A N 1
ATOM 587 C CA . VAL A 1 81 ? -1.543 -13.384 1.286 1.00 98.38 81 VAL A CA 1
ATOM 588 C C . VAL A 1 81 ? -2.148 -13.505 2.683 1.00 98.38 81 VAL A C 1
ATOM 590 O O . VAL A 1 81 ? -2.161 -14.591 3.255 1.00 98.38 81 VAL A O 1
ATOM 593 N N . ASN A 1 82 ? -2.640 -12.394 3.233 1.00 98.12 82 ASN A N 1
ATOM 594 C CA . ASN A 1 82 ? -3.374 -12.354 4.492 1.00 98.12 82 ASN A CA 1
ATOM 595 C C . ASN A 1 82 ? -4.478 -11.296 4.382 1.00 98.12 82 ASN A C 1
ATOM 597 O O . ASN A 1 82 ? -4.201 -10.181 3.943 1.00 98.12 82 ASN A O 1
ATOM 601 N N . GLU A 1 83 ? -5.705 -11.646 4.761 1.00 95.62 83 GLU A N 1
ATOM 602 C CA . GLU A 1 83 ? -6.877 -10.762 4.670 1.00 95.62 83 GLU A CA 1
ATOM 603 C C . GLU A 1 83 ? -6.886 -9.654 5.737 1.00 95.62 83 GLU A C 1
ATOM 605 O O . GLU A 1 83 ? -7.607 -8.671 5.584 1.00 95.62 83 GLU A O 1
ATOM 610 N N . GLY A 1 84 ? -6.039 -9.772 6.767 1.00 95.62 84 GLY A N 1
ATOM 611 C CA . GLY A 1 84 ? -6.010 -8.850 7.899 1.00 95.62 84 GLY A CA 1
ATOM 612 C C . GLY A 1 84 ? -7.083 -9.159 8.943 1.00 95.62 84 GLY A C 1
ATOM 613 O O . GLY A 1 84 ? -8.107 -9.782 8.667 1.00 95.62 84 GLY A O 1
ATOM 614 N N . SER A 1 85 ? -6.802 -8.790 10.191 1.00 95.12 85 SER A N 1
ATOM 615 C CA . SER A 1 85 ? -7.734 -8.922 11.313 1.00 95.12 85 SER A CA 1
ATOM 616 C C . SER A 1 85 ? -7.342 -7.974 12.449 1.00 95.12 85 SER A C 1
ATOM 618 O O . SER A 1 85 ? -6.381 -7.211 12.343 1.00 95.12 85 SER A O 1
ATOM 620 N N . SER A 1 86 ? -8.040 -8.049 13.584 1.00 95.00 86 SER A N 1
ATOM 621 C CA . SER A 1 86 ? -7.616 -7.381 14.822 1.00 95.00 86 SER A CA 1
ATOM 622 C C . SER A 1 86 ? -6.271 -7.884 15.367 1.00 95.00 86 SER A C 1
ATOM 624 O O . SER A 1 86 ? -5.684 -7.239 16.230 1.00 95.00 86 SER A O 1
ATOM 626 N N . GLU A 1 87 ? -5.760 -9.006 14.859 1.00 97.00 87 GLU A N 1
ATOM 627 C CA . GLU A 1 87 ? -4.523 -9.653 15.301 1.00 97.00 87 GLU A CA 1
ATOM 628 C 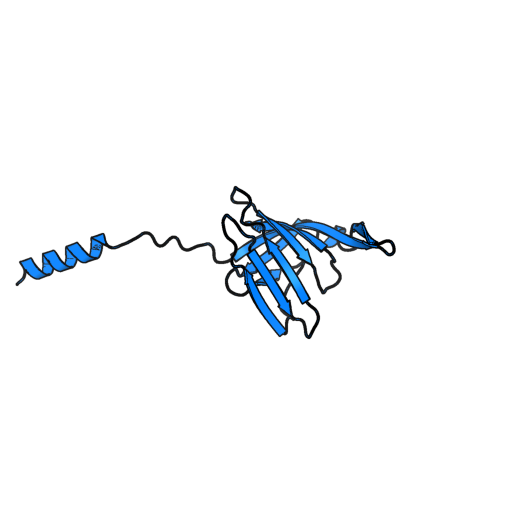C . GLU A 1 87 ? -3.434 -9.658 14.220 1.00 97.00 87 GLU A C 1
ATOM 630 O O . GLU A 1 87 ? -2.261 -9.828 14.542 1.00 97.00 87 GLU A O 1
ATOM 635 N N . ASN A 1 88 ? -3.797 -9.491 12.942 1.00 96.69 88 ASN A N 1
ATOM 636 C CA . ASN A 1 88 ? -2.883 -9.641 11.811 1.00 96.69 88 ASN A CA 1
ATOM 637 C C . ASN A 1 88 ? -2.996 -8.486 10.816 1.00 96.69 88 ASN A C 1
ATOM 639 O O . ASN A 1 88 ? -4.060 -7.910 10.622 1.00 96.69 88 ASN A O 1
ATOM 643 N N . SER A 1 89 ? -1.903 -8.185 10.119 1.00 98.25 89 SER A N 1
ATOM 644 C CA . SER A 1 89 ? -1.930 -7.244 8.998 1.00 98.25 89 SER A CA 1
ATOM 645 C C . SER A 1 89 ? -2.587 -7.855 7.761 1.00 98.25 89 SER A C 1
ATOM 647 O O . SER A 1 89 ? -2.345 -9.024 7.443 1.00 98.25 89 SER A O 1
ATOM 649 N N . PHE A 1 90 ? -3.298 -7.031 6.992 1.00 98.50 90 PHE A N 1
ATOM 650 C CA . PHE A 1 90 ? -3.576 -7.338 5.593 1.00 98.50 90 PHE A CA 1
ATOM 651 C C . PHE A 1 90 ? -2.258 -7.318 4.815 1.00 98.50 90 PHE A C 1
ATOM 653 O O . PHE A 1 90 ? -1.436 -6.413 4.995 1.00 98.50 90 PHE A O 1
ATOM 660 N N . LYS A 1 91 ? -2.041 -8.311 3.950 1.00 98.69 91 LYS A N 1
ATOM 661 C CA . LYS A 1 91 ? -0.842 -8.418 3.113 1.00 98.69 91 LYS A CA 1
ATOM 662 C C . LYS A 1 91 ? -1.221 -8.834 1.703 1.00 98.69 91 LYS A C 1
ATOM 664 O O . LYS A 1 91 ? -1.907 -9.837 1.516 1.00 98.69 91 LYS A O 1
ATOM 669 N N . ALA A 1 92 ? -0.692 -8.122 0.719 1.00 98.56 92 ALA A N 1
ATOM 670 C CA . ALA A 1 92 ? -0.846 -8.444 -0.692 1.00 98.56 92 ALA A CA 1
ATOM 671 C C . ALA A 1 92 ? 0.510 -8.446 -1.398 1.00 98.56 92 ALA A C 1
ATOM 673 O O . ALA A 1 92 ? 1.440 -7.739 -1.001 1.00 98.56 92 ALA A O 1
ATOM 674 N N . VAL A 1 93 ? 0.613 -9.248 -2.454 1.00 98.38 93 VAL A N 1
ATOM 675 C CA . VAL A 1 93 ? 1.790 -9.298 -3.321 1.00 98.38 93 VAL A CA 1
ATOM 676 C C . VAL A 1 93 ? 1.369 -9.227 -4.782 1.00 98.38 93 VAL A C 1
ATOM 678 O O . VAL A 1 93 ? 0.378 -9.842 -5.181 1.00 98.38 93 VAL A O 1
ATOM 681 N N . ALA A 1 94 ? 2.141 -8.491 -5.571 1.00 98.19 94 ALA A N 1
ATOM 682 C CA . ALA A 1 94 ? 2.031 -8.429 -7.018 1.00 98.19 94 ALA A CA 1
ATOM 683 C C . ALA A 1 94 ? 3.322 -8.951 -7.654 1.00 98.19 94 ALA A C 1
ATOM 685 O O . ALA A 1 94 ? 4.415 -8.554 -7.245 1.00 98.19 94 ALA A O 1
ATOM 686 N N . ASP A 1 95 ? 3.188 -9.843 -8.631 1.00 97.31 95 ASP A N 1
ATOM 687 C CA . ASP A 1 95 ? 4.293 -10.447 -9.375 1.00 97.31 95 ASP A CA 1
ATOM 688 C C . ASP A 1 95 ? 4.411 -9.804 -10.760 1.00 97.31 95 ASP A C 1
ATOM 690 O O . ASP A 1 95 ? 3.479 -9.849 -11.562 1.00 97.31 95 ASP A O 1
ATOM 694 N N . PHE A 1 96 ? 5.573 -9.227 -11.049 1.00 95.81 96 PHE A N 1
ATOM 695 C CA . PHE A 1 96 ? 5.938 -8.616 -12.326 1.00 95.81 96 PHE A CA 1
ATOM 696 C C . PHE A 1 96 ? 6.909 -9.502 -13.126 1.00 95.81 96 PHE A C 1
ATOM 698 O O . PHE A 1 96 ? 7.823 -9.006 -13.781 1.00 95.81 96 PHE A O 1
ATOM 705 N N . GLY A 1 97 ? 6.735 -10.824 -13.068 1.00 94.94 97 GLY A N 1
ATOM 706 C CA . GLY A 1 97 ? 7.579 -11.786 -13.780 1.00 94.94 97 GLY A CA 1
ATOM 707 C C . GLY A 1 97 ? 8.855 -12.132 -13.017 1.00 94.94 97 GLY A C 1
ATOM 708 O O . GLY A 1 97 ? 9.948 -12.091 -13.578 1.00 94.94 97 GLY A O 1
ATOM 709 N N . GLY A 1 98 ? 8.721 -12.445 -11.727 1.00 91.44 98 GLY A N 1
ATOM 710 C CA . GLY A 1 98 ? 9.827 -12.762 -10.819 1.00 91.44 98 GLY A CA 1
ATOM 711 C C . GLY A 1 98 ? 10.340 -11.568 -10.010 1.00 91.44 98 GLY A C 1
ATOM 712 O O . GLY A 1 98 ? 11.250 -11.731 -9.197 1.00 91.44 98 GLY A O 1
ATOM 713 N N . GLN A 1 99 ? 9.749 -10.386 -10.193 1.00 93.44 99 GLN A N 1
ATOM 714 C CA . GLN A 1 99 ? 9.970 -9.208 -9.353 1.00 93.44 99 GLN A CA 1
ATOM 715 C C . GLN A 1 99 ? 8.697 -8.899 -8.575 1.00 93.44 99 GLN A C 1
ATOM 717 O O . GLN A 1 99 ? 7.619 -8.811 -9.159 1.00 93.44 99 GLN A O 1
ATOM 722 N N . TYR A 1 100 ? 8.816 -8.726 -7.262 1.00 95.56 100 TYR A N 1
ATOM 723 C CA . TYR A 1 100 ? 7.653 -8.648 -6.386 1.00 95.56 100 TYR A CA 1
ATOM 724 C C . TYR A 1 100 ? 7.490 -7.262 -5.783 1.00 95.56 100 TYR A C 1
ATOM 726 O O . TYR A 1 100 ? 8.432 -6.696 -5.233 1.00 95.56 100 TYR A O 1
ATOM 734 N N . GLN A 1 101 ? 6.261 -6.761 -5.837 1.00 97.50 101 GLN A N 1
ATOM 735 C CA . GLN A 1 101 ? 5.811 -5.624 -5.046 1.00 97.50 101 GLN A CA 1
ATOM 736 C C . GLN A 1 101 ? 4.955 -6.145 -3.896 1.00 97.50 101 GLN A C 1
ATOM 738 O O . GLN A 1 101 ? 4.060 -6.961 -4.109 1.00 97.50 101 GLN A O 1
ATOM 743 N N . VAL A 1 102 ? 5.225 -5.678 -2.680 1.00 98.00 102 VAL A N 1
ATOM 744 C CA . VAL A 1 102 ? 4.529 -6.133 -1.467 1.00 98.00 102 VAL A CA 1
ATOM 745 C C . VAL A 1 102 ? 3.867 -4.944 -0.798 1.00 98.00 102 VAL A C 1
ATOM 747 O O . VAL A 1 102 ? 4.478 -3.885 -0.691 1.00 98.00 102 VAL A O 1
ATOM 750 N N . LEU A 1 103 ? 2.642 -5.134 -0.321 1.00 98.56 103 LEU A N 1
ATOM 751 C CA . LEU A 1 103 ? 1.922 -4.185 0.516 1.00 98.56 103 LEU A CA 1
ATOM 752 C C . LEU A 1 103 ? 1.536 -4.859 1.831 1.00 98.56 103 LEU A C 1
ATOM 754 O O . LEU A 1 103 ? 1.058 -5.994 1.843 1.00 98.56 103 LEU A O 1
ATOM 758 N N . GLU A 1 104 ? 1.679 -4.119 2.921 1.00 98.69 104 GLU A N 1
ATOM 759 C CA . GLU A 1 104 ? 1.159 -4.467 4.232 1.00 98.69 104 GLU A CA 1
ATOM 760 C C . GLU A 1 104 ? 0.364 -3.299 4.816 1.00 98.69 104 GLU A C 1
ATOM 762 O O . GLU A 1 104 ? 0.881 -2.186 4.897 1.00 98.69 104 GLU A O 1
ATOM 767 N N . VAL A 1 105 ? -0.856 -3.576 5.282 1.00 98.69 105 VAL A N 1
ATOM 768 C CA . VAL A 1 105 ? -1.694 -2.644 6.051 1.00 98.69 105 VAL A CA 1
ATOM 769 C C . VAL A 1 105 ? -1.891 -3.221 7.451 1.00 98.69 105 VAL A C 1
ATOM 771 O O . VAL A 1 105 ? -2.392 -4.335 7.606 1.00 98.69 105 VAL A O 1
ATOM 774 N N . GLN A 1 106 ? -1.489 -2.480 8.484 1.00 98.44 106 GLN A N 1
ATOM 775 C CA . GLN A 1 106 ? -1.513 -2.938 9.878 1.00 98.44 106 GLN A CA 1
ATOM 776 C C . GLN A 1 106 ? -2.932 -2.886 10.472 1.00 98.44 106 GLN A C 1
ATOM 778 O O . GLN A 1 106 ? -3.243 -2.022 11.292 1.00 98.44 106 GLN A O 1
ATOM 783 N N . GLU A 1 107 ? -3.809 -3.806 10.060 1.00 97.00 107 GLU A N 1
ATOM 784 C CA . GLU A 1 107 ? -5.215 -3.857 10.506 1.00 97.00 107 GLU A CA 1
ATOM 785 C C . GLU A 1 107 ? -5.379 -4.023 12.022 1.00 97.00 107 GLU A C 1
ATOM 787 O O . GLU A 1 107 ? -6.323 -3.472 12.597 1.00 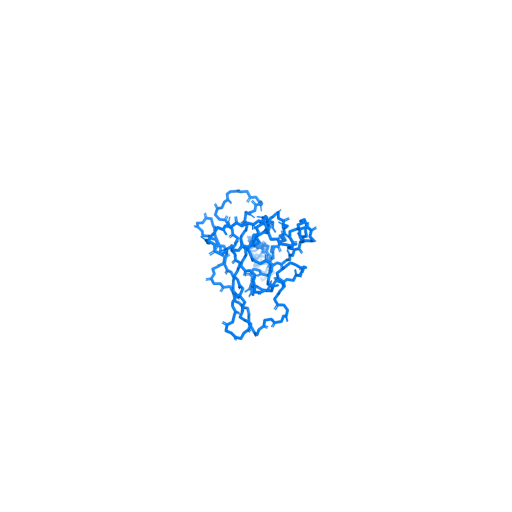97.00 107 GLU A O 1
ATOM 792 N N . TYR A 1 108 ? -4.418 -4.688 12.668 1.00 96.75 108 TYR A N 1
ATOM 793 C CA . TYR A 1 108 ? -4.385 -4.901 14.115 1.00 96.75 108 TYR A CA 1
ATOM 794 C C . TYR A 1 108 ? -4.286 -3.602 14.931 1.00 96.75 108 TYR A C 1
ATOM 796 O O . TYR A 1 108 ? -4.577 -3.591 16.126 1.00 96.75 108 TYR A O 1
ATOM 804 N N . GLN A 1 109 ? -3.873 -2.489 14.315 1.00 97.38 109 GLN A N 1
ATOM 805 C CA . GLN A 1 109 ? -3.853 -1.189 14.984 1.00 97.38 109 GLN A CA 1
ATOM 806 C C . GLN A 1 109 ? -5.283 -0.718 15.248 1.00 97.38 109 GLN A C 1
ATOM 808 O O . GLN A 1 109 ? -6.136 -0.793 14.371 1.00 97.38 109 GLN A O 1
ATOM 813 N N . SER A 1 110 ? -5.575 -0.191 16.434 1.00 93.12 110 SER A N 1
ATOM 814 C CA . SER A 1 110 ? -6.913 0.327 16.749 1.00 93.12 110 SER A CA 1
ATOM 815 C C . SER A 1 110 ? -7.267 1.575 15.925 1.00 93.12 110 SER A C 1
ATOM 817 O O . SER A 1 110 ? -6.401 2.406 15.663 1.00 93.12 110 SER A O 1
ATOM 819 N N . GLY A 1 111 ? -8.551 1.762 15.604 1.00 93.50 111 GLY A N 1
ATOM 820 C CA . GLY A 1 111 ? -9.056 2.934 14.872 1.00 93.50 111 GLY A CA 1
ATOM 821 C C . GLY A 1 111 ? -9.284 2.676 13.380 1.00 93.50 111 GLY A C 1
ATOM 822 O O . GLY A 1 111 ? -8.936 1.613 12.874 1.00 93.50 111 GLY A O 1
ATOM 823 N N . ALA A 1 112 ? -9.912 3.631 12.689 1.00 92.69 112 ALA A N 1
ATOM 824 C CA . ALA A 1 112 ? -10.244 3.505 11.264 1.00 92.69 112 ALA A CA 1
ATOM 825 C C . ALA A 1 112 ? -9.032 3.723 10.342 1.00 92.69 112 ALA A C 1
ATOM 827 O O . ALA A 1 112 ? -8.965 3.142 9.270 1.00 92.69 112 ALA A O 1
ATOM 828 N N . ILE A 1 113 ? -8.059 4.532 10.772 1.00 97.19 113 ILE A N 1
ATOM 829 C CA . ILE A 1 113 ? -6.865 4.854 9.987 1.00 97.19 113 ILE A CA 1
ATOM 830 C C . ILE A 1 113 ? -5.750 3.871 10.350 1.00 97.19 113 ILE A C 1
ATOM 832 O O . ILE A 1 113 ? -5.285 3.850 11.491 1.00 97.19 113 ILE A O 1
ATOM 836 N N . LYS A 1 114 ? -5.306 3.075 9.379 1.00 97.88 114 LYS A N 1
ATOM 837 C CA . LYS A 1 114 ? -4.302 2.019 9.550 1.00 97.88 114 LYS A CA 1
ATOM 838 C C . LYS A 1 114 ? -2.978 2.407 8.891 1.00 97.88 114 LYS A C 1
ATOM 840 O O . LYS A 1 114 ? -2.986 2.807 7.729 1.00 97.88 114 LYS A O 1
ATOM 845 N N . PRO A 1 115 ? -1.825 2.278 9.564 1.00 98.69 115 PRO A N 1
ATOM 846 C CA . PRO A 1 115 ? -0.525 2.438 8.920 1.00 98.69 115 PRO A CA 1
ATOM 847 C C . PRO A 1 115 ? -0.304 1.396 7.820 1.00 98.69 115 PRO A C 1
ATOM 849 O O . PRO A 1 115 ? -0.723 0.245 7.963 1.00 98.69 115 PRO A O 1
ATOM 852 N N . PHE A 1 116 ? 0.414 1.774 6.765 1.00 98.62 116 PHE A N 1
ATOM 853 C CA . PHE A 1 116 ? 0.877 0.833 5.750 1.00 98.62 116 PHE A CA 1
ATOM 854 C C . PHE A 1 116 ? 2.363 1.003 5.434 1.00 98.62 116 PHE A C 1
ATOM 856 O O . PHE A 1 116 ? 2.947 2.079 5.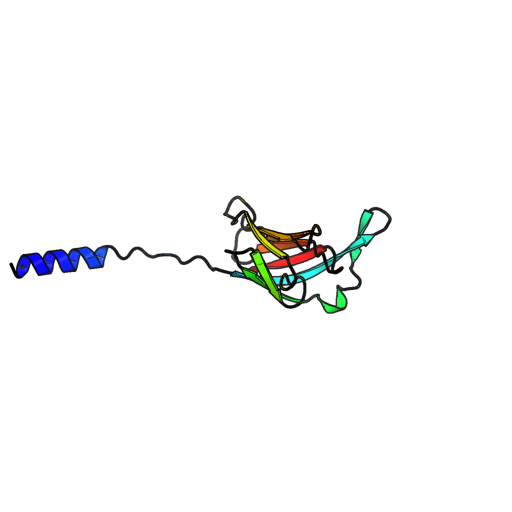608 1.00 98.62 116 PHE A O 1
ATOM 863 N N . ILE A 1 117 ? 2.943 -0.072 4.907 1.00 98.62 117 ILE A N 1
ATOM 864 C CA . ILE A 1 117 ? 4.245 -0.090 4.246 1.00 98.62 117 ILE A CA 1
ATOM 865 C C . ILE A 1 117 ? 4.118 -0.848 2.923 1.00 98.62 117 ILE A C 1
ATOM 867 O O . ILE A 1 117 ? 3.464 -1.888 2.851 1.00 98.62 117 ILE A O 1
ATOM 871 N N . ALA A 1 118 ? 4.736 -0.326 1.871 1.00 97.94 118 ALA A N 1
ATOM 872 C CA . ALA A 1 118 ? 4.824 -0.980 0.578 1.00 97.94 118 ALA A CA 1
ATOM 873 C C . ALA A 1 118 ? 6.269 -0.987 0.074 1.00 97.94 118 ALA A C 1
ATOM 875 O O . ALA A 1 118 ? 6.982 0.007 0.190 1.00 97.94 118 ALA A O 1
ATOM 876 N N . LEU A 1 119 ? 6.687 -2.104 -0.509 1.00 96.19 119 LEU A N 1
ATOM 877 C CA . LEU A 1 119 ? 7.952 -2.247 -1.224 1.00 96.19 119 LEU A CA 1
ATOM 878 C C . LEU A 1 119 ? 7.651 -2.199 -2.714 1.00 96.19 119 LEU A C 1
ATOM 880 O O . LEU A 1 119 ? 7.093 -3.152 -3.252 1.00 96.19 119 LEU A O 1
ATOM 884 N N . SER A 1 120 ? 7.984 -1.083 -3.356 1.00 90.44 120 SER A N 1
ATOM 885 C CA . SER A 1 120 ? 7.726 -0.858 -4.775 1.00 90.44 120 SER A CA 1
ATOM 886 C C . SER A 1 120 ? 8.765 -1.544 -5.654 1.00 90.44 120 SER A C 1
ATOM 888 O O . SER A 1 120 ? 9.966 -1.438 -5.404 1.00 90.44 120 SER A O 1
ATOM 890 N N . MET A 1 121 ? 8.303 -2.161 -6.741 1.00 85.12 121 MET A N 1
ATOM 891 C CA . MET A 1 121 ? 9.185 -2.622 -7.817 1.00 85.12 121 MET A CA 1
ATOM 892 C C . MET A 1 121 ? 9.641 -1.448 -8.709 1.00 85.12 121 MET A C 1
ATOM 894 O O . MET A 1 121 ? 10.789 -1.399 -9.139 1.00 85.12 121 MET A O 1
ATOM 898 N N . GLY A 1 122 ? 8.778 -0.447 -8.924 1.00 74.12 122 GLY A N 1
ATOM 899 C CA . GLY A 1 122 ? 8.971 0.661 -9.873 1.00 74.12 122 GLY A CA 1
ATOM 900 C C . GLY A 1 122 ? 9.936 1.772 -9.437 1.00 74.12 122 GLY A C 1
ATOM 901 O O . GLY A 1 122 ? 9.798 2.906 -9.885 1.00 74.12 122 GLY A O 1
ATOM 902 N N . GLY A 1 123 ? 10.884 1.487 -8.542 1.00 77.88 123 GLY A N 1
ATOM 903 C CA . GLY A 1 123 ? 11.922 2.437 -8.123 1.00 77.88 123 GLY A CA 1
ATOM 904 C C . GLY A 1 123 ? 11.514 3.453 -7.050 1.00 77.88 123 GLY A C 1
ATOM 905 O O . GLY A 1 123 ? 12.392 4.115 -6.501 1.00 77.88 123 GLY A O 1
ATOM 906 N N . ALA A 1 124 ? 10.231 3.538 -6.668 1.00 84.75 124 ALA A N 1
ATOM 907 C CA . ALA A 1 124 ? 9.788 4.392 -5.556 1.00 84.75 124 ALA A CA 1
ATOM 908 C C . ALA A 1 124 ? 10.432 3.993 -4.209 1.00 84.75 124 ALA A C 1
ATOM 910 O O . ALA A 1 124 ? 10.558 4.828 -3.311 1.00 84.75 124 ALA A O 1
ATOM 911 N N . GLY A 1 125 ? 10.888 2.738 -4.102 1.00 92.12 125 GLY A N 1
ATOM 912 C CA . GLY A 1 125 ? 11.540 2.177 -2.925 1.00 92.12 125 GLY A CA 1
ATOM 913 C C . GLY A 1 125 ? 10.524 1.713 -1.886 1.00 92.12 125 GLY A C 1
ATOM 914 O O . GLY A 1 125 ? 9.563 1.017 -2.216 1.00 92.12 125 GLY A O 1
ATOM 915 N N . ILE A 1 126 ? 10.742 2.084 -0.627 1.00 96.94 126 ILE A N 1
ATOM 916 C CA . ILE A 1 126 ? 9.830 1.802 0.482 1.00 96.94 126 ILE A CA 1
ATOM 917 C C . ILE A 1 126 ? 8.875 2.980 0.636 1.00 96.94 126 ILE A C 1
ATOM 919 O O . ILE A 1 126 ? 9.301 4.093 0.929 1.00 96.94 126 ILE A O 1
ATOM 923 N N . VAL A 1 127 ? 7.582 2.734 0.485 1.00 97.62 127 VAL A N 1
ATOM 924 C CA . VAL A 1 127 ? 6.526 3.741 0.605 1.00 97.62 127 VAL A CA 1
ATOM 925 C C . VAL A 1 127 ? 5.768 3.500 1.903 1.00 97.62 127 VAL A C 1
ATOM 927 O O . VAL A 1 127 ? 5.342 2.378 2.166 1.00 97.62 127 VAL A O 1
ATOM 930 N N . THR A 1 128 ? 5.576 4.535 2.717 1.00 98.44 128 THR A N 1
ATOM 931 C CA . THR A 1 128 ? 4.796 4.447 3.959 1.00 98.44 128 THR A CA 1
ATOM 932 C C . THR A 1 128 ? 3.705 5.504 4.005 1.00 98.44 128 THR A C 1
ATOM 934 O O . THR A 1 128 ? 3.780 6.549 3.348 1.00 98.44 128 THR A O 1
ATOM 937 N N . GLY A 1 129 ? 2.671 5.243 4.796 1.00 98.38 129 GLY A N 1
ATOM 938 C CA . GLY A 1 129 ? 1.562 6.167 4.975 1.00 98.38 129 GLY A CA 1
ATOM 939 C C . GLY A 1 129 ? 0.420 5.537 5.751 1.00 98.38 129 GLY A C 1
ATOM 940 O O . GLY A 1 129 ? 0.646 4.686 6.613 1.00 98.38 129 GLY A O 1
ATOM 941 N N . THR A 1 130 ? -0.804 5.955 5.446 1.00 98.62 130 THR A N 1
ATOM 942 C CA . THR A 1 130 ? -2.007 5.444 6.111 1.00 98.62 130 THR A CA 1
ATOM 943 C C . THR A 1 130 ? -3.105 5.087 5.125 1.00 98.62 130 THR A C 1
ATOM 945 O O . THR A 1 130 ? -3.263 5.772 4.119 1.00 98.62 130 THR A O 1
ATOM 948 N N . CYS A 1 131 ? -3.892 4.074 5.452 1.00 98.00 131 CYS A N 1
ATOM 949 C CA . CYS A 1 131 ? -5.078 3.642 4.731 1.00 98.00 131 CYS A CA 1
ATOM 950 C C . CYS A 1 131 ? -6.323 3.814 5.606 1.00 98.00 131 CYS A C 1
ATOM 952 O O . CYS A 1 131 ? -6.228 3.700 6.829 1.00 98.00 131 CYS A O 1
ATOM 954 N N . GLN A 1 132 ? -7.463 4.081 4.978 1.00 95.19 132 GLN A N 1
ATOM 955 C CA . GLN A 1 132 ? -8.791 3.880 5.558 1.00 95.19 132 GLN A CA 1
ATOM 956 C C . GLN A 1 132 ? -9.543 2.858 4.716 1.00 95.19 132 GLN A C 1
ATOM 958 O O . GLN A 1 132 ? -9.346 2.889 3.475 1.00 95.19 132 GLN A O 1
#